Protein AF-A0A1C7DW87-F1 (afdb_mon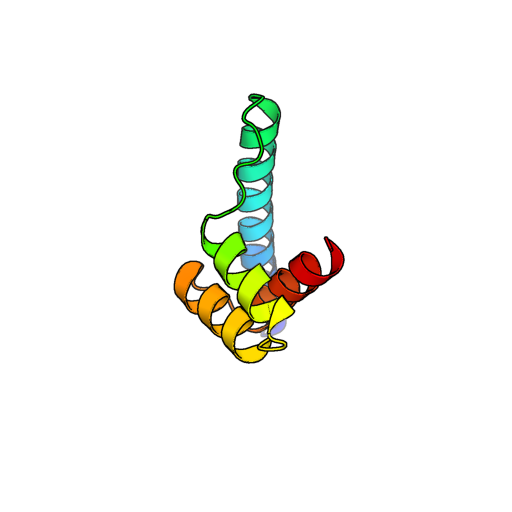omer)

Sequence (81 aa):
MFNLYSFRKKINALEKKVRQLEKQLTQIQQGEEWIEPEINDELRELLQKVKIVEAMKRTREEFGWSLLDAKQYVDRLKEDH

Organism: NCBI:txid1215089

Structure (mmCIF, N/CA/C/O backbone):
data_AF-A0A1C7DW87-F1
#
_entry.id   AF-A0A1C7DW87-F1
#
loop_
_atom_site.group_PDB
_atom_site.id
_atom_site.type_symbol
_atom_site.label_atom_id
_atom_site.label_alt_id
_atom_site.label_comp_id
_atom_site.label_asym_id
_atom_site.label_entity_id
_atom_site.label_seq_id
_atom_site.pdbx_PDB_ins_code
_atom_site.Cartn_x
_atom_site.Cartn_y
_atom_site.Cartn_z
_atom_site.occupancy
_atom_site.B_iso_or_equiv
_atom_site.auth_seq_id
_atom_site.auth_comp_id
_atom_site.auth_asym_id
_atom_site.auth_atom_id
_atom_site.pdbx_PDB_model_num
ATOM 1 N N . MET A 1 1 ? 17.722 -31.211 -0.475 1.00 55.72 1 MET A N 1
ATOM 2 C CA . MET A 1 1 ? 16.852 -30.755 -1.589 1.00 55.72 1 MET A CA 1
ATOM 3 C C . MET A 1 1 ? 15.879 -29.614 -1.243 1.00 55.72 1 MET A C 1
ATOM 5 O O . MET A 1 1 ? 15.529 -28.873 -2.149 1.00 55.72 1 MET A O 1
ATOM 9 N N . PHE A 1 2 ? 15.473 -29.399 0.018 1.00 56.88 2 PHE A N 1
ATOM 10 C CA . PHE A 1 2 ? 14.514 -28.336 0.401 1.00 56.88 2 PHE A CA 1
ATOM 11 C C . PHE A 1 2 ? 15.007 -26.887 0.186 1.00 56.88 2 PHE A C 1
ATOM 13 O O . PHE A 1 2 ? 14.219 -25.990 -0.112 1.00 56.88 2 PHE A O 1
ATOM 20 N N . ASN A 1 3 ? 16.316 -26.651 0.305 1.00 59.81 3 ASN A N 1
ATOM 21 C CA . ASN A 1 3 ? 16.883 -25.299 0.268 1.00 59.81 3 ASN A CA 1
ATOM 22 C C . ASN A 1 3 ? 16.802 -24.654 -1.133 1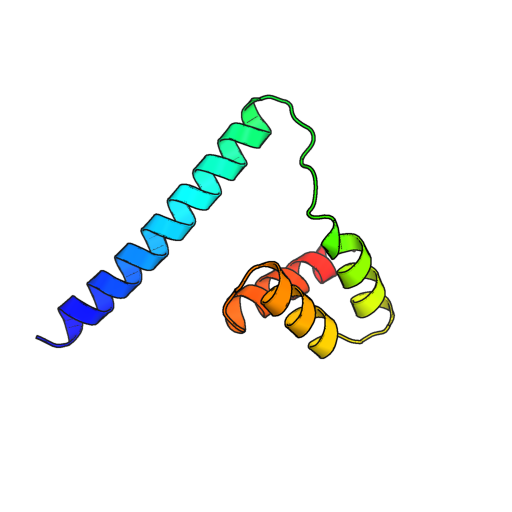.00 59.81 3 ASN A C 1
ATOM 24 O O . ASN A 1 3 ? 16.473 -23.475 -1.259 1.00 59.81 3 ASN A O 1
ATOM 28 N N . LEU A 1 4 ? 16.984 -25.461 -2.188 1.00 66.62 4 LEU A N 1
ATOM 29 C CA . LEU A 1 4 ? 16.974 -25.018 -3.588 1.00 66.62 4 LEU A CA 1
ATOM 30 C C . LEU A 1 4 ? 15.600 -24.483 -4.022 1.00 66.62 4 LEU A C 1
ATOM 32 O O . LEU A 1 4 ? 15.512 -23.492 -4.741 1.00 66.62 4 LEU A O 1
ATOM 36 N N . TYR A 1 5 ? 14.518 -25.097 -3.534 1.00 75.31 5 TYR A N 1
ATOM 37 C CA . TYR A 1 5 ? 13.153 -24.657 -3.827 1.00 75.31 5 TYR A CA 1
ATOM 38 C C . TYR A 1 5 ? 12.826 -23.307 -3.171 1.00 75.31 5 TYR A C 1
ATOM 40 O O . TYR A 1 5 ? 12.241 -22.430 -3.811 1.00 75.31 5 TYR A O 1
ATOM 48 N N . SER A 1 6 ? 13.249 -23.107 -1.916 1.00 76.81 6 SER A N 1
ATOM 49 C CA . SER A 1 6 ? 13.060 -21.827 -1.218 1.00 76.81 6 SER A CA 1
ATOM 50 C C . SER A 1 6 ? 13.848 -20.701 -1.892 1.00 76.81 6 SER A C 1
ATOM 52 O O . SER A 1 6 ? 13.335 -19.594 -2.063 1.00 76.81 6 SER A O 1
ATOM 54 N N . PHE A 1 7 ? 15.060 -21.015 -2.355 1.00 83.50 7 PHE A N 1
ATOM 55 C CA . PHE A 1 7 ? 15.923 -20.079 -3.061 1.00 83.50 7 PHE A CA 1
ATOM 56 C C . PHE A 1 7 ? 15.307 -19.667 -4.400 1.00 83.50 7 PHE A C 1
ATOM 58 O O . PHE A 1 7 ? 15.211 -18.481 -4.698 1.00 83.50 7 PHE A O 1
ATOM 65 N N . ARG A 1 8 ? 14.758 -20.629 -5.151 1.00 86.44 8 ARG A N 1
ATOM 66 C CA . ARG A 1 8 ? 14.060 -20.372 -6.418 1.00 86.44 8 ARG A CA 1
ATOM 67 C C . 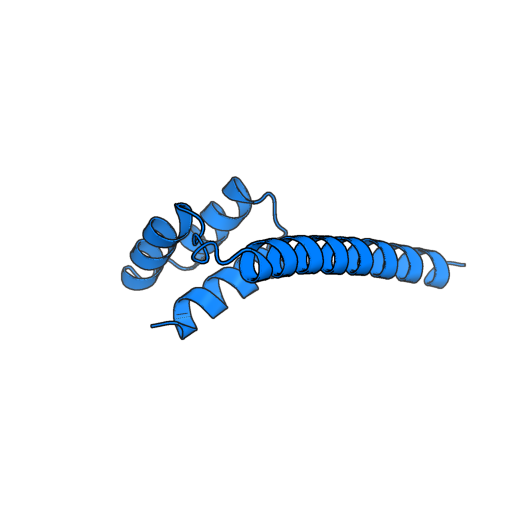ARG A 1 8 ? 12.811 -19.507 -6.239 1.00 86.44 8 ARG A C 1
ATOM 69 O O . ARG A 1 8 ? 12.568 -18.611 -7.039 1.00 86.44 8 ARG A O 1
ATOM 76 N N . LYS A 1 9 ? 12.040 -19.719 -5.163 1.00 83.94 9 LYS A N 1
ATOM 77 C CA . LYS A 1 9 ? 10.903 -18.846 -4.820 1.00 83.94 9 LYS A CA 1
ATOM 78 C C . LYS A 1 9 ? 11.345 -17.414 -4.522 1.00 83.94 9 LYS A C 1
ATOM 80 O O . LYS A 1 9 ? 10.709 -16.482 -5.006 1.00 83.94 9 LYS A O 1
ATOM 85 N N . LYS A 1 10 ? 12.424 -17.242 -3.750 1.00 81.00 10 LYS A N 1
ATOM 86 C CA . LYS A 1 10 ? 12.982 -15.917 -3.442 1.00 81.00 10 LYS A CA 1
ATOM 87 C C . LYS A 1 10 ? 13.510 -15.222 -4.696 1.00 81.00 10 LYS A C 1
ATOM 89 O O . LYS A 1 10 ? 13.212 -14.049 -4.869 1.00 81.00 10 LYS A O 1
ATOM 94 N N . ILE A 1 11 ? 14.194 -15.943 -5.586 1.00 93.81 11 ILE A N 1
ATOM 95 C CA . ILE A 1 11 ? 14.646 -15.421 -6.885 1.00 93.81 11 ILE A CA 1
ATOM 96 C C . ILE A 1 11 ? 13.458 -14.952 -7.722 1.00 93.81 11 ILE A C 1
ATOM 98 O O . ILE A 1 11 ? 13.434 -13.800 -8.133 1.00 93.81 11 ILE A O 1
ATOM 102 N N . ASN A 1 12 ? 12.423 -15.778 -7.888 1.00 85.81 12 ASN A N 1
ATOM 103 C CA . ASN A 1 12 ? 11.245 -15.390 -8.669 1.00 85.81 12 ASN A CA 1
ATOM 104 C C . ASN A 1 12 ? 10.530 -14.157 -8.088 1.00 85.81 12 ASN A C 1
ATOM 106 O O . ASN A 1 12 ? 10.008 -13.329 -8.833 1.00 85.81 1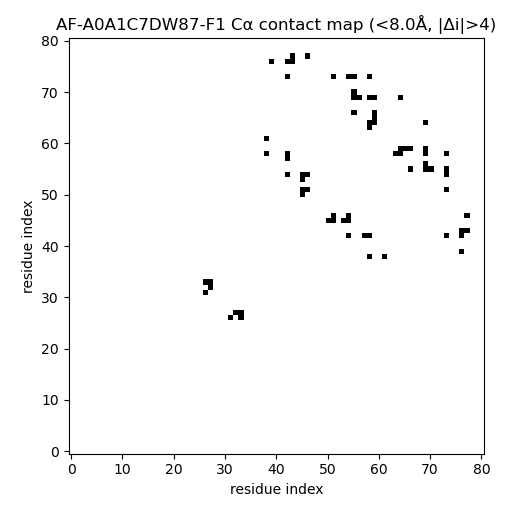2 ASN A O 1
ATOM 110 N N . ALA A 1 13 ? 10.486 -14.031 -6.757 1.00 84.19 13 ALA A N 1
ATOM 111 C CA . ALA A 1 13 ? 9.948 -12.844 -6.097 1.00 84.19 13 ALA A CA 1
ATOM 112 C C . ALA A 1 13 ? 10.833 -11.610 -6.339 1.00 84.19 13 ALA A C 1
ATOM 114 O O . ALA A 1 13 ? 10.307 -10.529 -6.601 1.00 84.19 13 ALA A O 1
ATOM 115 N N . LEU A 1 14 ? 12.158 -11.777 -6.303 1.00 87.38 14 LEU A N 1
ATOM 116 C CA . LEU A 1 14 ? 13.117 -10.716 -6.599 1.00 87.38 14 LEU A CA 1
ATOM 117 C C . LEU A 1 14 ? 12.986 -10.238 -8.048 1.00 87.38 14 LEU A C 1
ATOM 119 O O . LEU A 1 14 ? 12.872 -9.044 -8.284 1.00 87.38 14 LEU A O 1
ATOM 123 N N . GLU A 1 15 ? 12.909 -11.159 -9.009 1.00 87.25 15 GLU A N 1
ATOM 124 C CA . GLU A 1 15 ? 12.743 -10.820 -10.423 1.00 87.25 15 GLU A CA 1
ATOM 125 C C . GLU A 1 15 ? 11.439 -10.060 -10.693 1.00 87.25 15 GLU A C 1
ATOM 127 O O . GLU A 1 15 ? 11.408 -9.147 -11.514 1.00 87.25 15 GLU A O 1
ATOM 132 N N . LYS A 1 16 ? 10.341 -10.418 -10.010 1.00 84.69 16 LYS A N 1
ATOM 133 C CA . LYS A 1 16 ? 9.082 -9.664 -10.109 1.00 84.69 16 LYS A CA 1
ATOM 134 C C . LYS A 1 16 ? 9.242 -8.234 -9.591 1.00 84.69 16 LYS A C 1
ATOM 136 O O . LYS A 1 16 ? 8.757 -7.315 -10.242 1.00 84.69 16 LYS A O 1
ATOM 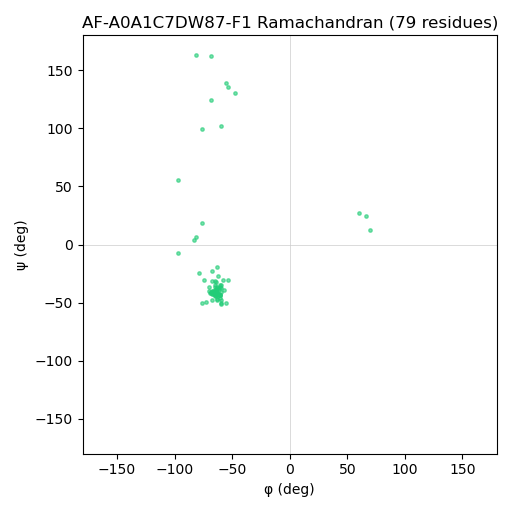141 N N . LYS A 1 17 ? 9.945 -8.050 -8.466 1.00 81.38 17 LYS A N 1
ATOM 142 C CA . LYS A 1 17 ? 10.240 -6.719 -7.914 1.00 81.38 17 LYS A CA 1
ATOM 143 C C . LYS A 1 17 ? 11.137 -5.904 -8.850 1.00 81.38 17 LYS A C 1
ATOM 145 O O . LYS A 1 17 ? 10.831 -4.744 -9.088 1.00 81.38 17 LYS A O 1
ATOM 150 N N . VAL A 1 18 ? 12.175 -6.510 -9.433 1.00 86.50 18 VAL A N 1
ATOM 151 C CA . VAL A 1 18 ? 13.057 -5.846 -10.413 1.00 86.50 18 VAL A CA 1
ATOM 152 C C . VAL A 1 18 ? 12.264 -5.374 -11.632 1.00 86.50 18 VAL A C 1
ATOM 154 O O . VAL A 1 18 ? 12.333 -4.199 -11.964 1.00 86.50 18 VAL A O 1
ATOM 157 N N . ARG A 1 19 ? 11.416 -6.227 -12.221 1.00 79.12 19 ARG A N 1
ATOM 158 C CA . ARG A 1 19 ? 10.561 -5.842 -13.360 1.00 79.12 19 ARG A CA 1
ATOM 159 C C . ARG A 1 19 ? 9.600 -4.697 -13.033 1.00 79.12 19 ARG A C 1
ATOM 161 O O . ARG A 1 19 ? 9.342 -3.837 -13.870 1.00 79.12 19 ARG A O 1
ATOM 168 N N . GLN A 1 20 ? 9.052 -4.681 -11.819 1.00 81.44 20 GLN A N 1
ATOM 169 C CA . GLN A 1 20 ? 8.173 -3.600 -11.376 1.00 81.44 20 GLN A CA 1
ATOM 170 C C . GLN A 1 20 ? 8.938 -2.279 -11.214 1.00 81.44 20 GLN A C 1
ATOM 172 O O . GLN A 1 20 ? 8.437 -1.240 -11.635 1.00 81.44 20 GLN A O 1
ATOM 177 N N . LEU A 1 21 ? 10.159 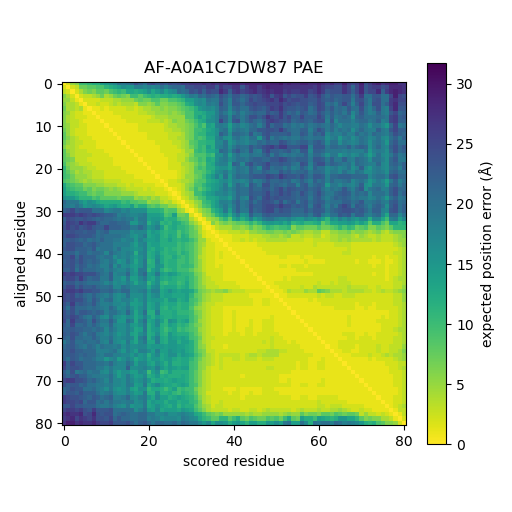-2.327 -10.673 1.00 76.88 21 LEU A N 1
ATOM 178 C CA . LEU A 1 21 ? 11.040 -1.163 -10.564 1.00 76.88 21 LEU A CA 1
ATOM 179 C C . LEU A 1 21 ? 11.492 -0.654 -11.937 1.00 76.88 21 LEU A C 1
ATOM 181 O O . LEU A 1 21 ? 11.483 0.547 -12.162 1.00 76.88 21 LEU A O 1
ATOM 185 N N . GLU A 1 22 ? 11.828 -1.537 -12.879 1.00 73.69 22 GLU A N 1
ATOM 186 C CA . GLU A 1 22 ? 12.157 -1.159 -14.262 1.00 73.69 22 GLU A CA 1
ATOM 187 C C . GLU A 1 22 ? 10.987 -0.435 -14.942 1.00 73.69 22 GLU A C 1
ATOM 189 O O . GLU A 1 22 ? 11.182 0.581 -15.612 1.00 73.69 22 GLU A O 1
ATOM 194 N N . LYS A 1 23 ? 9.752 -0.904 -14.718 1.00 72.56 23 LYS A N 1
ATOM 195 C CA . LYS A 1 23 ? 8.541 -0.237 -15.214 1.00 72.56 23 LYS A CA 1
ATOM 196 C C . LYS A 1 23 ? 8.352 1.150 -14.585 1.00 72.56 23 LYS A C 1
ATOM 198 O O . LYS A 1 23 ? 8.026 2.102 -15.280 1.00 72.56 23 LYS A O 1
ATOM 203 N N . GLN A 1 24 ? 8.597 1.275 -13.284 1.00 74.50 24 GLN A N 1
ATOM 204 C CA . GLN A 1 24 ? 8.536 2.557 -12.577 1.00 74.50 24 GLN A CA 1
ATOM 205 C C . GLN A 1 24 ? 9.627 3.533 -13.053 1.00 74.50 24 GLN A C 1
ATOM 207 O O . GLN A 1 24 ? 9.348 4.705 -13.281 1.00 74.50 24 GLN A O 1
ATOM 212 N N . LEU A 1 25 ? 10.855 3.052 -13.270 1.00 69.81 25 LEU A N 1
ATOM 213 C CA . LEU A 1 25 ? 11.973 3.859 -13.769 1.00 69.81 25 LEU A CA 1
ATOM 214 C C . LEU A 1 25 ? 11.757 4.332 -15.208 1.00 69.81 25 LEU A C 1
ATOM 216 O O . LEU A 1 25 ? 12.058 5.480 -15.515 1.00 69.81 25 LEU A O 1
ATOM 220 N N . THR A 1 26 ? 11.228 3.473 -16.083 1.00 65.62 26 THR A N 1
ATOM 221 C CA . THR A 1 26 ? 10.909 3.856 -17.470 1.00 65.62 26 THR A CA 1
ATOM 222 C C . THR A 1 26 ? 9.814 4.916 -17.530 1.00 65.62 26 THR A C 1
ATOM 224 O O . THR A 1 26 ? 9.908 5.824 -18.348 1.00 65.62 26 THR A O 1
ATOM 227 N N . GLN A 1 27 ? 8.840 4.862 -16.620 1.00 60.81 27 GLN A N 1
ATOM 228 C CA . GLN A 1 27 ? 7.793 5.876 -16.507 1.00 60.81 27 GLN A CA 1
ATOM 229 C C . GLN A 1 27 ? 8.346 7.233 -16.030 1.00 60.81 27 GLN A C 1
ATOM 231 O O . GLN A 1 27 ? 8.060 8.262 -16.634 1.00 60.81 27 GLN A O 1
ATOM 236 N N . ILE A 1 28 ? 9.253 7.231 -15.042 1.00 64.25 28 ILE A N 1
ATOM 237 C CA . ILE A 1 28 ? 9.959 8.442 -14.576 1.00 64.25 28 ILE A CA 1
ATOM 238 C C . ILE A 1 28 ? 10.864 9.033 -15.676 1.00 64.25 28 ILE A C 1
ATOM 240 O O . ILE A 1 28 ? 10.943 10.249 -15.842 1.00 64.25 28 ILE A O 1
ATOM 244 N N . GLN A 1 29 ? 11.562 8.187 -16.444 1.00 58.78 29 GLN A N 1
ATOM 245 C CA . GLN A 1 29 ? 12.482 8.622 -17.506 1.00 58.78 29 GLN A CA 1
ATOM 246 C C . GLN A 1 29 ? 11.779 9.295 -18.690 1.00 58.78 29 GLN A C 1
ATOM 248 O O . GLN A 1 29 ? 12.416 10.069 -19.403 1.00 58.78 29 GLN A O 1
ATOM 253 N N . GLN A 1 30 ? 10.489 9.026 -18.904 1.00 61.09 30 GLN A N 1
ATOM 254 C CA . GLN A 1 30 ? 9.706 9.651 -19.972 1.00 61.09 30 GLN A CA 1
ATOM 255 C C . GLN A 1 30 ? 9.159 11.038 -19.599 1.00 61.09 30 GLN A C 1
ATOM 257 O O . GLN A 1 30 ? 8.476 11.655 -20.412 1.00 61.09 30 GLN A O 1
ATOM 262 N N . GLY A 1 31 ? 9.500 11.564 -18.415 1.00 50.94 31 GLY A N 1
ATOM 263 C CA . GLY A 1 31 ? 9.044 12.882 -17.969 1.00 50.94 31 GLY A CA 1
ATOM 264 C C . GLY A 1 31 ? 7.551 12.926 -17.643 1.00 50.94 31 GLY A C 1
ATOM 265 O O . GLY A 1 31 ? 7.005 14.015 -17.479 1.00 50.94 31 GLY A O 1
ATOM 266 N N . GLU A 1 32 ? 6.898 11.765 -17.543 1.00 51.66 32 GLU A N 1
ATOM 267 C CA . GLU A 1 32 ? 5.573 11.670 -16.948 1.00 51.66 32 GLU A CA 1
ATOM 268 C C . GLU A 1 32 ? 5.711 11.951 -15.452 1.00 51.66 32 GLU A C 1
ATOM 270 O O . GLU A 1 32 ? 6.504 11.323 -14.745 1.00 51.66 32 GLU A O 1
ATOM 275 N N . GLU A 1 33 ? 4.947 12.934 -14.984 1.00 55.84 33 GLU A N 1
ATOM 276 C CA . GLU A 1 33 ? 4.721 13.171 -13.565 1.00 55.84 33 GLU A CA 1
ATOM 277 C C . GLU A 1 33 ? 4.364 11.827 -12.921 1.00 55.84 33 GLU A C 1
ATOM 279 O O . GLU A 1 33 ? 3.555 11.076 -13.468 1.00 55.84 33 GLU A O 1
ATOM 284 N N . TRP A 1 34 ? 5.013 11.468 -11.813 1.00 59.69 34 TRP A N 1
ATOM 285 C CA . TRP A 1 34 ? 4.688 10.230 -11.111 1.00 59.69 34 TRP A CA 1
ATOM 286 C C . TRP A 1 34 ? 3.220 10.294 -10.689 1.00 59.69 34 TRP A C 1
ATOM 288 O O . TRP A 1 34 ? 2.878 10.976 -9.723 1.00 59.69 34 TRP A O 1
ATOM 298 N N . ILE A 1 35 ? 2.352 9.607 -11.434 1.00 68.88 35 ILE A N 1
ATOM 299 C CA . ILE A 1 35 ? 0.935 9.520 -11.104 1.00 68.88 35 ILE A CA 1
ATOM 300 C C . ILE A 1 35 ? 0.842 8.536 -9.948 1.00 68.88 35 ILE A C 1
ATOM 302 O O . ILE A 1 35 ? 0.936 7.315 -10.116 1.00 68.88 35 ILE A O 1
ATOM 306 N N . GLU A 1 36 ? 0.741 9.096 -8.749 1.00 78.75 36 GLU A N 1
ATOM 307 C CA . GLU A 1 36 ? 0.453 8.331 -7.552 1.00 78.75 36 GLU A CA 1
ATOM 308 C C . GLU A 1 36 ? -0.853 7.536 -7.770 1.00 78.75 36 GLU A C 1
ATOM 310 O O . GLU A 1 36 ? -1.783 8.055 -8.391 1.00 78.75 36 GLU A O 1
ATOM 315 N N . PRO A 1 37 ? -0.942 6.265 -7.331 1.00 85.56 37 PRO A N 1
ATOM 316 C CA . PRO A 1 37 ? -2.174 5.499 -7.476 1.00 85.56 37 PRO A CA 1
ATOM 317 C C . PRO A 1 37 ? -3.369 6.243 -6.871 1.00 85.56 37 PRO A C 1
ATOM 319 O O . PRO A 1 37 ? -3.271 6.711 -5.741 1.00 85.56 37 PRO A O 1
ATOM 322 N N . GLU A 1 38 ? -4.507 6.277 -7.572 1.00 87.38 38 GLU A N 1
ATOM 323 C CA . GLU A 1 38 ? -5.723 6.985 -7.119 1.00 87.38 38 GLU A CA 1
ATOM 324 C C . GLU A 1 38 ? -6.174 6.563 -5.710 1.00 87.38 38 GLU A C 1
ATOM 326 O O . GLU A 1 38 ? -6.702 7.365 -4.943 1.00 87.38 38 GLU A O 1
ATOM 331 N N . ILE A 1 39 ? -5.912 5.309 -5.321 1.00 91.56 39 ILE A N 1
ATOM 332 C CA . ILE A 1 39 ? -6.236 4.807 -3.981 1.00 91.56 39 ILE A CA 1
ATOM 333 C C . ILE A 1 39 ? -5.474 5.533 -2.863 1.00 91.56 39 ILE A C 1
ATOM 335 O O . ILE A 1 39 ? -5.889 5.479 -1.708 1.00 91.56 39 ILE A O 1
ATOM 339 N N . ASN A 1 40 ? -4.371 6.219 -3.159 1.00 92.25 40 ASN A N 1
ATOM 340 C CA . ASN A 1 40 ? -3.544 6.836 -2.130 1.00 92.25 40 ASN A CA 1
ATOM 341 C C . ASN A 1 40 ? -4.243 7.991 -1.426 1.00 92.25 40 ASN A C 1
ATOM 343 O O . ASN A 1 40 ? -4.048 8.133 -0.221 1.00 92.25 40 ASN A O 1
ATOM 347 N N . ASP A 1 41 ? -5.123 8.726 -2.102 1.00 92.88 41 ASP A N 1
ATOM 348 C CA . ASP A 1 41 ? -5.964 9.732 -1.448 1.00 92.88 41 ASP A CA 1
ATOM 349 C C . ASP A 1 41 ? -6.865 9.081 -0.384 1.00 92.88 41 ASP A C 1
ATOM 351 O O . ASP A 1 41 ? -6.893 9.510 0.774 1.00 92.88 41 ASP A O 1
ATOM 355 N N . GLU A 1 42 ? -7.511 7.960 -0.728 1.00 94.06 42 GLU A N 1
ATOM 356 C CA . GLU A 1 42 ? -8.320 7.172 0.210 1.00 94.06 42 GLU A CA 1
ATOM 357 C C . GLU A 1 42 ? -7.470 6.649 1.385 1.00 94.06 42 GLU A C 1
ATOM 359 O O . GLU A 1 42 ? -7.874 6.722 2.551 1.00 94.06 42 GLU A O 1
ATOM 364 N N . LEU A 1 43 ? -6.266 6.140 1.108 1.00 95.06 43 LEU A N 1
ATOM 365 C CA . LEU A 1 43 ? -5.365 5.624 2.141 1.00 95.06 43 LEU A CA 1
ATOM 366 C C . LEU A 1 43 ? -4.890 6.732 3.088 1.00 95.06 43 LEU A C 1
ATOM 368 O O . LEU A 1 43 ? -4.855 6.510 4.302 1.00 95.06 43 LEU A O 1
ATOM 372 N N . ARG A 1 44 ? -4.571 7.923 2.570 1.00 94.75 44 ARG A N 1
ATOM 373 C CA . ARG A 1 44 ? -4.186 9.091 3.376 1.00 94.75 44 ARG 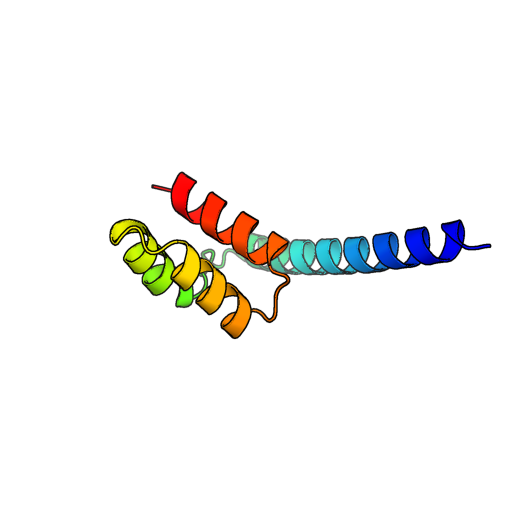A CA 1
ATOM 374 C C . ARG A 1 44 ? -5.337 9.539 4.274 1.00 94.75 44 ARG A C 1
ATOM 376 O O . ARG A 1 44 ? -5.123 9.761 5.468 1.00 94.75 44 ARG A O 1
ATOM 383 N N . GLU A 1 45 ? -6.573 9.559 3.773 1.00 95.00 45 GLU A N 1
ATOM 384 C CA . GLU A 1 45 ? -7.750 9.825 4.610 1.00 95.00 45 GLU A CA 1
ATOM 385 C C . GLU A 1 45 ? -7.924 8.797 5.738 1.00 95.00 45 GLU A C 1
ATOM 387 O O . GLU A 1 45 ? -8.239 9.149 6.882 1.00 95.00 45 GLU A O 1
ATOM 392 N N . LEU A 1 46 ? -7.746 7.508 5.436 1.00 95.88 46 LEU A N 1
ATOM 393 C CA . LEU A 1 46 ? -7.835 6.444 6.436 1.00 95.88 46 LEU A CA 1
ATOM 394 C C . LEU A 1 46 ? -6.739 6.588 7.496 1.00 95.88 46 LEU A C 1
ATOM 396 O O . LEU A 1 46 ? -7.008 6.385 8.684 1.00 95.88 46 LEU A O 1
ATOM 400 N N . LEU A 1 47 ? -5.530 6.981 7.092 1.00 94.25 47 LEU A N 1
ATOM 401 C CA . LEU A 1 47 ? -4.414 7.227 8.001 1.00 94.25 47 LEU A CA 1
ATOM 402 C C . LEU A 1 47 ? -4.665 8.427 8.919 1.00 94.25 47 LEU A C 1
ATOM 404 O O . LEU A 1 47 ? -4.453 8.301 10.126 1.00 94.25 47 LEU A O 1
ATOM 408 N N . GLN A 1 48 ? -5.207 9.531 8.397 1.00 93.69 48 GLN A N 1
ATOM 409 C CA . GLN A 1 48 ? -5.627 10.683 9.209 1.00 93.69 48 GLN A CA 1
ATOM 410 C C . GLN A 1 48 ? -6.695 10.303 10.246 1.00 93.69 48 GLN A C 1
ATOM 412 O O . GLN A 1 48 ? -6.684 10.791 11.374 1.00 93.69 48 GLN A O 1
ATOM 417 N N . LYS A 1 49 ? -7.591 9.373 9.897 1.00 94.62 49 LYS A N 1
ATOM 418 C CA . LYS A 1 49 ? -8.625 8.829 10.793 1.00 94.62 49 LYS A CA 1
ATOM 419 C C . LYS A 1 49 ? -8.096 7.729 11.737 1.00 94.62 49 LYS A C 1
ATOM 421 O O . LYS A 1 49 ? -8.893 7.103 12.434 1.00 94.62 49 LYS A O 1
ATOM 426 N N . VAL A 1 50 ? -6.781 7.465 11.763 1.00 93.25 50 VAL A N 1
ATOM 427 C CA . VAL A 1 50 ? -6.113 6.421 12.574 1.00 93.25 50 VAL A CA 1
ATOM 428 C C . VAL A 1 50 ? -6.617 4.996 12.247 1.00 93.25 50 VAL A C 1
ATOM 430 O O . VAL A 1 50 ? -6.548 4.073 13.057 1.00 93.25 50 VAL A O 1
ATOM 433 N N . LYS A 1 51 ? -7.104 4.767 11.019 1.00 95.94 51 LYS A N 1
ATOM 434 C CA . LYS A 1 51 ? -7.670 3.486 10.549 1.00 95.94 51 LYS A CA 1
ATOM 435 C C . LYS A 1 51 ? -6.657 2.641 9.771 1.00 95.94 51 LYS A C 1
ATOM 437 O O . LYS A 1 51 ? -6.909 2.219 8.645 1.00 95.94 51 LYS A O 1
ATOM 442 N N . ILE A 1 52 ? -5.508 2.346 10.378 1.00 94.75 52 ILE A N 1
ATOM 443 C CA . ILE A 1 52 ? -4.390 1.698 9.668 1.00 94.75 52 ILE A CA 1
ATOM 444 C C . ILE A 1 52 ? -4.698 0.275 9.170 1.00 94.75 52 ILE A C 1
ATOM 446 O O . ILE A 1 52 ? -4.216 -0.136 8.118 1.00 94.75 52 ILE A O 1
ATOM 450 N N . VAL A 1 53 ? -5.529 -0.478 9.900 1.00 96.88 53 VAL A N 1
ATOM 451 C CA . VAL A 1 53 ? -5.943 -1.832 9.492 1.00 96.88 53 VAL A CA 1
ATOM 452 C C . VAL A 1 53 ? -6.808 -1.782 8.234 1.00 96.88 53 VAL A C 1
ATOM 454 O O . VAL A 1 53 ? -6.624 -2.604 7.339 1.00 96.88 53 VAL A O 1
ATOM 457 N N . GLU A 1 54 ? -7.701 -0.794 8.143 1.00 97.12 54 GLU A N 1
ATOM 458 C CA . GLU A 1 54 ? -8.558 -0.609 6.971 1.00 97.12 54 GLU A CA 1
ATOM 459 C C . GLU A 1 54 ? -7.737 -0.154 5.763 1.00 97.12 54 GLU A C 1
ATOM 461 O O . GLU A 1 54 ? -7.885 -0.721 4.687 1.00 97.12 54 GLU A O 1
ATOM 466 N N . ALA A 1 55 ? -6.787 0.769 5.957 1.00 97.00 55 ALA A N 1
ATOM 467 C CA . ALA A 1 55 ? -5.859 1.179 4.904 1.00 97.00 55 ALA A CA 1
ATOM 468 C C . ALA A 1 55 ? -5.103 -0.032 4.326 1.00 97.00 55 ALA A C 1
ATOM 470 O O . ALA A 1 55 ? -5.142 -0.273 3.124 1.00 97.00 55 ALA A O 1
ATOM 471 N N . MET A 1 56 ? -4.513 -0.879 5.182 1.00 96.75 56 MET A N 1
ATOM 472 C CA . MET A 1 56 ? -3.830 -2.099 4.727 1.00 96.75 56 MET A CA 1
ATOM 473 C C . MET A 1 56 ? -4.767 -3.068 4.000 1.00 96.75 56 MET A C 1
ATOM 475 O O . MET A 1 56 ? -4.338 -3.761 3.077 1.00 96.75 56 MET A O 1
ATOM 479 N N . LYS A 1 57 ? -6.034 -3.155 4.412 1.00 97.56 57 LYS A N 1
ATOM 480 C CA . LYS A 1 57 ? -7.027 -4.008 3.755 1.00 97.56 57 LYS A CA 1
ATOM 481 C C . LYS A 1 57 ? -7.345 -3.497 2.348 1.00 97.56 57 LYS A C 1
ATOM 483 O O . LYS A 1 57 ? -7.247 -4.281 1.407 1.00 97.56 57 LYS A O 1
ATOM 488 N N . ARG A 1 58 ? -7.609 -2.198 2.194 1.00 97.06 58 ARG A N 1
ATOM 489 C CA . ARG A 1 58 ? -7.871 -1.552 0.898 1.00 97.06 58 ARG A CA 1
ATOM 490 C C . ARG A 1 58 ? -6.679 -1.683 -0.053 1.00 97.06 58 ARG A C 1
ATOM 492 O O . ARG A 1 58 ? -6.850 -2.125 -1.183 1.00 97.06 58 ARG A O 1
ATOM 499 N N . THR A 1 59 ? -5.452 -1.475 0.434 1.00 95.31 59 THR A N 1
ATOM 500 C CA . THR A 1 59 ? -4.218 -1.720 -0.341 1.00 95.31 59 THR A CA 1
ATOM 501 C C . THR A 1 59 ? -4.122 -3.169 -0.845 1.00 95.31 59 THR A C 1
ATOM 503 O O . THR A 1 59 ? -3.675 -3.421 -1.962 1.00 95.31 59 THR A O 1
ATOM 506 N N . ARG A 1 60 ? -4.534 -4.158 -0.041 1.00 96.31 60 ARG A N 1
ATOM 507 C CA . ARG A 1 60 ? -4.520 -5.571 -0.462 1.00 96.31 60 ARG A CA 1
ATOM 508 C C . ARG A 1 60 ? -5.570 -5.873 -1.522 1.00 96.31 60 ARG A C 1
ATOM 510 O O . ARG A 1 60 ? -5.285 -6.673 -2.408 1.00 96.31 60 ARG A O 1
ATOM 517 N N . GLU A 1 61 ? -6.759 -5.296 -1.390 1.00 95.62 61 GLU A N 1
ATOM 518 C CA . GLU A 1 61 ? -7.857 -5.464 -2.345 1.00 95.62 61 GLU A CA 1
ATOM 519 C C . GLU A 1 61 ? -7.490 -4.878 -3.710 1.00 95.62 61 GLU A C 1
ATOM 521 O O . GLU A 1 61 ? -7.672 -5.551 -4.719 1.00 95.62 61 GLU A O 1
ATOM 526 N N . GLU A 1 62 ? -6.889 -3.689 -3.722 1.00 94.19 62 GLU A N 1
ATOM 527 C CA . GLU A 1 62 ? -6.538 -2.979 -4.952 1.00 94.19 62 GLU A CA 1
ATOM 528 C C . GLU A 1 62 ? -5.352 -3.615 -5.683 1.00 94.19 62 GLU A C 1
ATOM 530 O O . GLU A 1 62 ? -5.406 -3.904 -6.876 1.00 94.19 62 GLU A O 1
ATOM 535 N N . PHE A 1 63 ? -4.264 -3.889 -4.961 1.00 88.06 63 PHE A N 1
ATOM 536 C CA . PHE A 1 63 ? -3.019 -4.330 -5.591 1.00 88.06 63 PHE A CA 1
ATOM 537 C C . PHE A 1 63 ? -2.821 -5.854 -5.588 1.00 88.06 63 PHE A C 1
ATOM 539 O O . PHE A 1 63 ? -1.849 -6.358 -6.158 1.00 88.06 63 PHE A O 1
ATOM 546 N N . GLY A 1 64 ? -3.691 -6.614 -4.912 1.00 90.50 64 GLY A N 1
ATOM 547 C CA . GLY A 1 64 ? -3.553 -8.068 -4.757 1.00 90.50 64 GLY A CA 1
ATOM 548 C C . GLY A 1 64 ? -2.333 -8.486 -3.924 1.00 90.50 64 GLY A C 1
ATOM 549 O O . GLY A 1 64 ? -1.790 -9.582 -4.091 1.00 90.50 64 GLY A O 1
ATOM 550 N N . TRP A 1 65 ? -1.849 -7.600 -3.053 1.00 91.88 65 TRP A N 1
ATOM 551 C CA . TRP A 1 65 ? -0.586 -7.770 -2.336 1.00 91.88 65 TRP A CA 1
ATOM 552 C C . TRP A 1 65 ? -0.670 -8.670 -1.101 1.00 91.88 65 TRP A C 1
ATOM 554 O O . TRP A 1 65 ? -1.731 -8.947 -0.531 1.00 91.88 65 TRP A O 1
ATOM 564 N N . SER A 1 66 ? 0.501 -9.127 -0.644 1.00 92.56 66 SER A N 1
ATOM 565 C CA . SER A 1 66 ? 0.631 -9.779 0.659 1.00 92.56 66 SER A CA 1
ATOM 566 C C . SER A 1 66 ? 0.400 -8.775 1.798 1.00 92.56 66 SER A C 1
ATOM 568 O O . SER A 1 66 ? 0.432 -7.562 1.598 1.00 92.56 66 SER A O 1
ATOM 570 N N . LEU A 1 67 ? 0.132 -9.263 3.013 1.00 95.06 67 LEU A N 1
ATOM 571 C CA . LEU A 1 67 ? -0.093 -8.386 4.169 1.00 95.06 67 LEU A CA 1
ATOM 572 C C . LEU A 1 67 ? 1.162 -7.571 4.496 1.00 95.06 67 LEU A C 1
ATOM 574 O O . LEU A 1 67 ? 1.060 -6.402 4.852 1.00 95.06 67 LEU A O 1
ATOM 578 N N . LEU A 1 68 ? 2.336 -8.187 4.336 1.00 93.31 68 LEU A N 1
ATOM 579 C CA . LEU A 1 68 ? 3.617 -7.529 4.552 1.00 93.31 68 LEU A CA 1
ATOM 580 C C . LEU A 1 68 ? 3.826 -6.381 3.562 1.00 93.31 68 LEU A C 1
ATOM 582 O O . LEU A 1 68 ? 4.179 -5.284 3.983 1.00 93.31 68 LEU A O 1
ATOM 586 N N . ASP A 1 69 ? 3.588 -6.623 2.270 1.00 89.25 69 ASP A N 1
ATOM 587 C CA . ASP A 1 69 ? 3.782 -5.598 1.239 1.00 89.25 69 ASP A CA 1
ATOM 588 C C . ASP A 1 69 ? 2.784 -4.439 1.428 1.00 89.25 69 ASP A C 1
ATOM 590 O O . ASP A 1 69 ? 3.176 -3.277 1.364 1.00 89.25 69 ASP A O 1
ATOM 594 N N . ALA A 1 70 ? 1.523 -4.739 1.764 1.00 94.56 70 ALA A N 1
ATOM 595 C CA . ALA A 1 70 ? 0.523 -3.716 2.073 1.00 94.56 70 ALA A CA 1
ATOM 596 C C . ALA A 1 70 ? 0.898 -2.875 3.302 1.00 94.56 70 ALA A C 1
ATOM 598 O O . ALA A 1 70 ? 0.798 -1.652 3.263 1.00 94.56 70 ALA A O 1
AT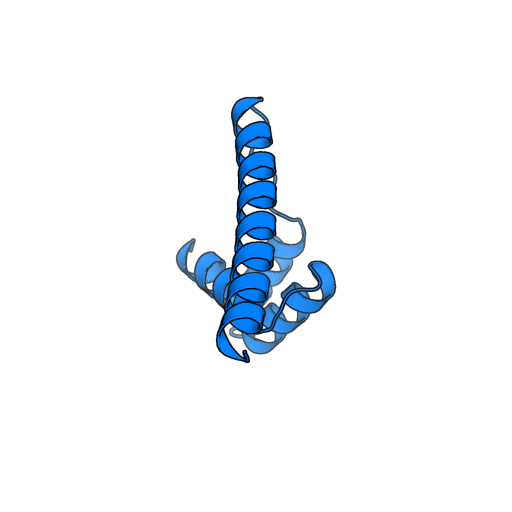OM 599 N N . LYS A 1 71 ? 1.397 -3.508 4.371 1.00 94.12 71 LYS A N 1
ATOM 600 C CA . LYS A 1 71 ? 1.905 -2.793 5.546 1.00 94.12 71 LYS A CA 1
ATOM 601 C C . LYS A 1 71 ? 3.055 -1.856 5.179 1.00 94.12 71 LYS A C 1
ATOM 603 O O . LYS A 1 71 ? 3.009 -0.685 5.521 1.00 94.12 71 LYS A O 1
ATOM 608 N N . GLN A 1 72 ? 4.057 -2.358 4.458 1.00 94.94 72 GLN A N 1
ATOM 609 C CA . GLN A 1 72 ? 5.218 -1.560 4.045 1.00 94.94 72 GLN A CA 1
ATOM 610 C C . GLN A 1 72 ? 4.852 -0.385 3.137 1.00 94.94 72 GLN A C 1
ATOM 612 O O . GLN A 1 72 ? 5.599 0.587 3.059 1.00 94.94 72 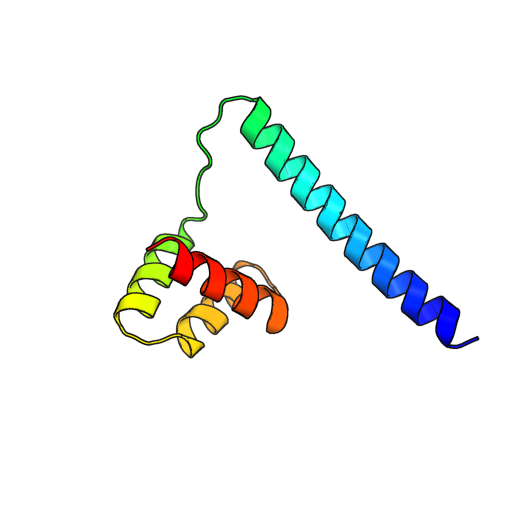GLN A O 1
ATOM 617 N N . TYR A 1 73 ? 3.755 -0.501 2.398 1.00 93.12 73 TYR A N 1
ATOM 618 C CA . TYR A 1 73 ? 3.243 0.573 1.564 1.00 93.12 73 TYR A CA 1
ATOM 619 C C . TYR A 1 73 ? 2.544 1.650 2.392 1.00 93.12 73 TYR A C 1
ATOM 621 O O . TYR A 1 73 ? 2.888 2.823 2.299 1.00 93.12 73 TYR A O 1
ATOM 629 N N . VAL A 1 74 ? 1.620 1.233 3.258 1.00 94.12 74 VAL A N 1
ATOM 630 C CA . VAL A 1 74 ? 0.888 2.129 4.160 1.00 94.12 74 VAL A CA 1
ATOM 631 C C . VAL A 1 74 ? 1.828 2.831 5.146 1.00 94.12 74 VAL A C 1
ATOM 633 O O . VAL A 1 74 ? 1.638 4.008 5.432 1.00 94.12 74 VAL A O 1
ATOM 636 N N . ASP A 1 75 ? 2.861 2.138 5.636 1.00 93.75 75 ASP A N 1
ATOM 637 C CA . ASP A 1 75 ? 3.885 2.729 6.503 1.00 93.75 75 ASP A CA 1
ATOM 638 C C . ASP A 1 75 ? 4.655 3.850 5.769 1.00 93.75 75 ASP A C 1
ATOM 640 O O . ASP A 1 75 ? 4.845 4.914 6.346 1.00 93.75 75 ASP A O 1
ATOM 644 N N . ARG A 1 76 ? 5.008 3.670 4.484 1.00 91.69 76 ARG A N 1
ATOM 645 C CA . ARG A 1 76 ? 5.652 4.721 3.668 1.00 91.69 76 ARG A CA 1
ATOM 646 C C . ARG A 1 76 ? 4.740 5.922 3.430 1.00 91.69 76 ARG A C 1
ATOM 648 O O . ARG A 1 76 ? 5.154 7.050 3.649 1.00 91.69 76 ARG A O 1
ATOM 655 N N . LEU A 1 77 ? 3.474 5.675 3.090 1.00 91.31 77 LEU A N 1
ATOM 656 C CA . LEU A 1 77 ? 2.478 6.741 2.932 1.00 91.31 77 LEU A CA 1
ATOM 657 C C . LEU A 1 77 ? 2.294 7.578 4.200 1.00 91.31 77 LEU A C 1
ATOM 659 O O . LEU A 1 77 ? 1.968 8.758 4.119 1.00 91.31 77 LEU A O 1
ATOM 663 N N . LYS A 1 78 ? 2.487 6.969 5.372 1.00 88.31 78 LYS A N 1
ATOM 664 C CA . LYS A 1 78 ? 2.436 7.666 6.656 1.00 88.31 78 LYS A CA 1
ATOM 665 C C . LYS A 1 78 ? 3.678 8.530 6.911 1.00 88.31 78 LYS A C 1
ATOM 667 O O . LYS A 1 78 ? 3.560 9.517 7.627 1.00 88.31 78 LYS A O 1
ATOM 672 N N . GLU A 1 79 ? 4.840 8.141 6.391 1.00 82.44 79 GLU A N 1
ATOM 673 C CA . GLU A 1 79 ? 6.106 8.881 6.521 1.00 82.44 79 GLU A CA 1
ATOM 674 C C . GLU A 1 79 ? 6.195 10.073 5.553 1.00 82.44 79 GLU A C 1
ATOM 676 O O . GLU A 1 79 ? 6.869 11.049 5.864 1.00 82.44 79 GLU A O 1
ATOM 681 N N . ASP A 1 80 ? 5.468 10.031 4.432 1.00 69.00 80 ASP A N 1
ATOM 682 C CA . ASP A 1 80 ? 5.376 11.117 3.443 1.00 69.00 80 ASP A CA 1
ATOM 683 C C . ASP A 1 80 ? 4.459 12.292 3.887 1.00 69.00 80 ASP A C 1
ATOM 685 O O . ASP A 1 80 ? 3.995 13.068 3.047 1.00 69.00 80 ASP A O 1
ATOM 689 N N . HIS A 1 81 ? 4.162 12.416 5.190 1.00 54.50 81 HIS A N 1
ATOM 690 C CA . HIS A 1 81 ? 3.289 13.434 5.798 1.00 54.50 81 HIS A CA 1
ATOM 691 C C . HIS A 1 81 ? 3.982 14.251 6.892 1.00 54.50 81 HIS A C 1
ATOM 693 O O . HIS A 1 81 ? 4.666 13.649 7.751 1.00 54.50 81 HIS A O 1
#

Solvent-accessible surface area (backbone atoms only — not comparable to full-atom values): 4665 Å² total; per-residue (Å²): 120,72,66,62,56,55,50,52,53,52,48,56,52,47,54,52,52,51,54,52,48,52,53,52,51,54,46,52,73,69,70,48,75,86,76,70,64,78,62,50,62,59,38,51,53,27,49,76,68,70,34,58,69,57,32,32,48,53,45,23,70,75,69,69,48,53,73,67,59,20,43,59,48,53,54,49,63,58,66,78,106

Mean predicted aligned error: 11.09 Å

pLDDT: mean 83.44, std 13.51, range [50.94, 97.56]

Radius of gyration: 15.59 Å; Cα contacts (8 Å, |Δi|>4): 37; chains: 1; bounding box: 26×44×32 Å

Secondary structure (DSSP, 8-state):
-HHHHHHHHHHHHHHHHHHHHHHHHHHHHTT------THHHHHHHHHHTT-HHHHHHHHHHHH---HHHHHHHHHHHHHT-

Foldseek 3Di:
DVVVVVVVVVVVVVVVVVVVVVVQVVCVVVVNDPPDPPCLVVLLVCVVVVNLVVSLVVQCVVVVDDSVVSNVVSVVSNVVD